Protein AF-A0A0F9BQQ2-F1 (afdb_monomer_lite)

Sequence (55 aa):
MSSSYEKIGVLFKKLNLDLYKWVVRRSKEEDMSMSSFIVRSLKKIRRIENDEKSI

Structure (mmCIF, N/CA/C/O backbone):
data_AF-A0A0F9BQQ2-F1
#
_entry.id   AF-A0A0F9BQQ2-F1
#
loop_
_atom_site.group_PDB
_atom_site.id
_atom_site.type_symbol
_atom_site.label_atom_id
_atom_site.label_alt_id
_atom_site.label_comp_id
_atom_site.label_asym_id
_atom_site.label_entity_id
_atom_site.label_seq_id
_atom_site.pdbx_PDB_ins_code
_atom_site.Cartn_x
_atom_site.Cartn_y
_atom_site.Cartn_z
_atom_site.occupancy
_atom_site.B_iso_or_equiv
_atom_site.auth_seq_id
_atom_site.auth_comp_id
_atom_site.auth_asym_id
_atom_site.auth_atom_id
_atom_site.pdbx_PDB_model_num
ATOM 1 N N . MET A 1 1 ? 10.727 -18.779 -8.675 1.00 45.34 1 MET A N 1
ATOM 2 C CA . MET A 1 1 ? 9.880 -18.942 -7.471 1.00 45.34 1 MET A CA 1
ATOM 3 C C . MET A 1 1 ? 9.354 -17.572 -7.078 1.00 45.34 1 MET A C 1
ATOM 5 O O . MET A 1 1 ? 10.157 -16.747 -6.667 1.00 45.34 1 MET A O 1
ATOM 9 N N . SER A 1 2 ? 8.055 -17.296 -7.245 1.00 49.50 2 SER A N 1
ATOM 10 C CA . SER A 1 2 ? 7.470 -16.041 -6.749 1.00 49.50 2 SER A CA 1
ATOM 11 C C . SER A 1 2 ? 7.479 -16.072 -5.224 1.00 49.50 2 SER A C 1
ATOM 13 O O . SER A 1 2 ? 6.908 -17.002 -4.639 1.00 49.50 2 SER A O 1
ATOM 15 N N . SER A 1 3 ? 8.119 -15.106 -4.569 1.00 62.62 3 SER A N 1
ATOM 16 C CA . SER A 1 3 ? 8.091 -15.034 -3.105 1.00 62.62 3 SER A CA 1
ATOM 17 C C . SER A 1 3 ? 6.636 -14.926 -2.620 1.00 62.62 3 SER A C 1
ATOM 19 O O . SER A 1 3 ? 5.788 -14.345 -3.302 1.00 62.62 3 SER A O 1
ATOM 21 N N . SER A 1 4 ? 6.310 -15.468 -1.442 1.00 61.53 4 SER A N 1
ATOM 22 C CA . SER A 1 4 ? 4.955 -15.396 -0.859 1.00 61.53 4 SER A CA 1
ATOM 23 C C . SER A 1 4 ? 4.385 -13.966 -0.804 1.00 61.53 4 SER A C 1
ATOM 25 O O . SER A 1 4 ? 3.170 -13.784 -0.779 1.00 61.53 4 SER A O 1
ATOM 27 N N . TYR A 1 5 ? 5.252 -12.953 -0.859 1.00 63.22 5 TYR A N 1
ATOM 28 C CA . TYR A 1 5 ? 4.913 -11.536 -0.876 1.00 63.22 5 TYR A CA 1
ATOM 29 C C . TYR A 1 5 ? 4.383 -11.023 -2.223 1.00 63.22 5 TYR A C 1
ATOM 31 O O . TYR A 1 5 ? 3.571 -10.099 -2.220 1.00 63.22 5 TYR A O 1
ATOM 39 N N . GLU A 1 6 ? 4.749 -11.619 -3.363 1.00 67.12 6 GLU A N 1
ATOM 40 C CA . GLU A 1 6 ? 4.175 -11.247 -4.670 1.00 67.12 6 GLU A CA 1
ATOM 41 C C . GLU A 1 6 ? 2.691 -11.633 -4.763 1.00 67.12 6 GLU A C 1
ATOM 43 O O . GLU A 1 6 ? 1.884 -10.923 -5.369 1.00 67.12 6 GLU A O 1
ATOM 48 N N . LYS A 1 7 ? 2.295 -12.710 -4.070 1.00 78.06 7 LYS A N 1
ATOM 49 C CA . LYS A 1 7 ? 0.898 -13.166 -4.000 1.00 78.06 7 LYS A CA 1
ATOM 50 C C . LYS A 1 7 ? -0.021 -12.136 -3.333 1.00 78.06 7 LYS A C 1
ATOM 52 O O . LYS A 1 7 ? -1.182 -12.027 -3.723 1.00 78.06 7 LYS A O 1
ATOM 57 N N . ILE A 1 8 ? 0.496 -11.343 -2.388 1.00 78.75 8 ILE A N 1
ATOM 58 C CA . ILE A 1 8 ? -0.265 -10.278 -1.712 1.00 78.75 8 ILE A CA 1
ATOM 59 C C . ILE A 1 8 ? -0.664 -9.186 -2.710 1.00 78.75 8 ILE A C 1
ATOM 61 O O . ILE A 1 8 ? -1.808 -8.735 -2.705 1.00 78.75 8 ILE A O 1
ATOM 65 N N . GLY A 1 9 ? 0.244 -8.813 -3.615 1.00 75.25 9 GLY A N 1
ATOM 66 C CA . GLY A 1 9 ? -0.033 -7.839 -4.669 1.00 75.25 9 GLY A CA 1
ATOM 67 C C . GLY A 1 9 ? -1.130 -8.291 -5.631 1.00 75.25 9 GLY A C 1
ATOM 68 O O . GLY A 1 9 ? -2.025 -7.518 -5.967 1.00 75.25 9 GLY A O 1
ATOM 69 N N . VAL A 1 10 ? -1.089 -9.563 -6.039 1.00 83.00 10 VAL A N 1
ATOM 70 C CA . VAL A 1 10 ? -2.113 -10.163 -6.910 1.00 83.00 10 VAL A CA 1
ATOM 71 C C . VAL A 1 10 ? -3.477 -10.204 -6.218 1.00 83.00 10 VAL A C 1
ATOM 73 O O . VAL A 1 10 ? -4.485 -9.884 -6.848 1.00 83.00 10 VAL A O 1
ATOM 76 N N . LEU A 1 11 ? -3.521 -10.560 -4.930 1.00 84.31 11 LEU A N 1
ATOM 77 C CA . LEU A 1 11 ? -4.758 -10.570 -4.147 1.00 84.31 11 LEU A CA 1
ATOM 78 C C . LEU A 1 11 ? -5.357 -9.159 -4.033 1.00 84.31 11 LEU A C 1
ATOM 80 O O . LEU A 1 11 ? -6.531 -8.969 -4.338 1.00 84.31 11 LEU A O 1
ATOM 84 N N . PHE A 1 12 ? -4.544 -8.163 -3.671 1.00 80.88 12 PHE A N 1
ATOM 85 C CA . PHE A 1 12 ? -4.979 -6.765 -3.569 1.00 80.88 12 PHE A CA 1
ATOM 86 C C . PHE A 1 12 ? -5.553 -6.246 -4.890 1.00 80.88 12 PHE A C 1
ATOM 88 O O . PHE A 1 12 ? -6.618 -5.632 -4.897 1.00 80.88 12 PHE A O 1
ATOM 95 N N . LYS A 1 13 ? -4.894 -6.558 -6.015 1.00 85.00 13 LYS A N 1
ATOM 96 C CA . LYS A 1 13 ? -5.378 -6.196 -7.353 1.00 85.00 13 LYS A CA 1
ATOM 97 C C . LYS A 1 13 ? -6.754 -6.787 -7.664 1.00 85.00 13 LYS A C 1
ATOM 99 O O . LYS A 1 13 ? -7.560 -6.113 -8.297 1.00 85.00 13 LYS A O 1
ATOM 104 N N . LYS A 1 14 ? -7.017 -8.032 -7.247 1.00 89.62 14 LYS A N 1
ATOM 105 C CA . LYS A 1 14 ? -8.313 -8.700 -7.456 1.00 89.62 14 LYS A CA 1
ATOM 106 C C . LYS A 1 14 ? -9.428 -8.121 -6.587 1.00 89.62 14 LYS A C 1
ATOM 108 O O . LYS A 1 14 ? -10.567 -8.098 -7.031 1.00 89.62 14 LYS A O 1
ATOM 113 N N . LEU A 1 15 ? -9.108 -7.682 -5.371 1.00 88.44 15 LEU A N 1
ATOM 114 C CA . LEU A 1 15 ? -10.092 -7.132 -4.438 1.00 88.44 15 LEU A CA 1
ATOM 115 C C . LEU A 1 15 ? -10.520 -5.717 -4.827 1.00 88.44 15 LEU A C 1
ATOM 117 O O . LEU A 1 15 ? -11.704 -5.398 -4.781 1.00 88.44 15 LEU A O 1
ATOM 121 N N . ASN A 1 16 ? -9.560 -4.863 -5.189 1.00 91.56 16 ASN A N 1
ATOM 122 C CA . ASN A 1 16 ? -9.840 -3.482 -5.554 1.00 91.56 16 ASN A CA 1
ATOM 123 C C . ASN A 1 16 ? -8.711 -2.904 -6.423 1.00 91.56 16 ASN A C 1
ATOM 125 O O . ASN A 1 16 ? -7.591 -2.675 -5.955 1.00 91.56 16 ASN A O 1
ATOM 129 N N . LEU A 1 17 ? -9.011 -2.649 -7.700 1.00 90.94 17 LEU A N 1
ATOM 130 C CA . LEU A 1 17 ? -8.024 -2.184 -8.675 1.00 90.94 17 LEU A CA 1
ATOM 131 C C . LEU A 1 17 ? -7.502 -0.773 -8.372 1.00 90.94 17 LEU A C 1
ATOM 133 O O . LEU A 1 17 ? -6.314 -0.513 -8.571 1.00 90.94 17 LEU A O 1
ATOM 137 N N . ASP A 1 18 ? -8.359 0.129 -7.904 1.00 92.38 18 ASP A N 1
ATOM 138 C CA . ASP A 1 18 ? -7.978 1.522 -7.660 1.00 92.38 18 ASP A CA 1
ATOM 139 C C . ASP A 1 18 ? -7.102 1.642 -6.415 1.00 92.38 18 ASP A C 1
ATOM 141 O O . ASP A 1 18 ? -6.051 2.288 -6.458 1.00 92.38 18 ASP A O 1
ATOM 145 N N . LEU A 1 19 ? -7.449 0.916 -5.349 1.00 90.00 19 LEU A N 1
ATOM 146 C CA . LEU A 1 19 ? -6.593 0.781 -4.174 1.00 90.00 19 LEU A CA 1
ATOM 14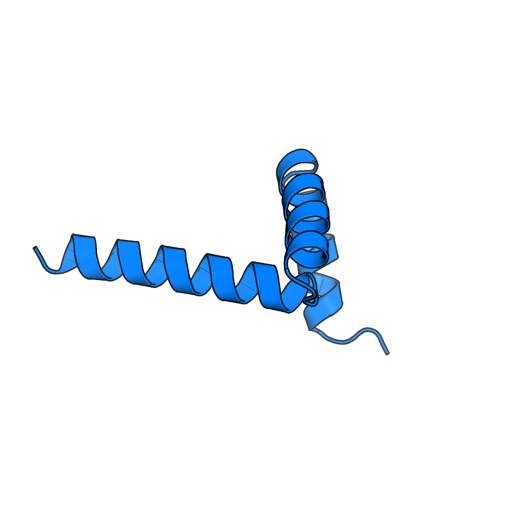7 C C . LEU A 1 19 ? -5.244 0.154 -4.543 1.00 90.00 19 LEU A C 1
ATOM 149 O O . LEU A 1 19 ? -4.200 0.631 -4.102 1.00 90.00 19 LEU A O 1
ATOM 153 N N . TYR A 1 20 ? -5.240 -0.880 -5.387 1.00 91.56 20 TYR A N 1
ATOM 154 C CA . TYR A 1 20 ? -4.004 -1.487 -5.874 1.00 91.56 20 TYR A CA 1
ATOM 155 C C . TYR A 1 20 ? -3.127 -0.487 -6.641 1.00 91.56 20 TYR A C 1
ATOM 157 O O . TYR A 1 20 ? -1.934 -0.374 -6.354 1.00 91.56 20 TYR A O 1
ATOM 165 N N . LYS A 1 21 ? -3.698 0.278 -7.581 1.00 93.00 21 LYS A N 1
ATOM 166 C CA . LYS A 1 21 ? -2.963 1.320 -8.320 1.00 93.00 21 LYS A CA 1
ATOM 167 C C . LYS A 1 21 ? -2.383 2.370 -7.375 1.00 93.00 21 LYS A C 1
ATOM 169 O O . LYS A 1 21 ? -1.229 2.766 -7.538 1.00 93.00 21 LYS A O 1
ATOM 174 N N . TRP A 1 22 ? -3.159 2.790 -6.377 1.00 94.25 22 TRP A N 1
ATOM 175 C CA . TRP A 1 22 ? -2.705 3.732 -5.359 1.00 94.25 22 TRP A CA 1
ATOM 176 C C . TRP A 1 22 ? -1.529 3.171 -4.549 1.00 94.25 22 TRP A C 1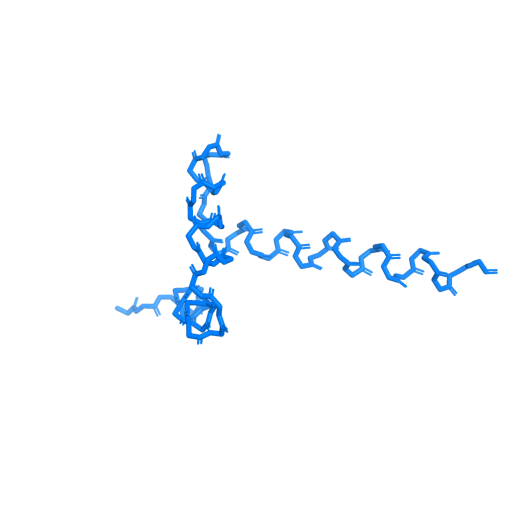
ATOM 178 O O . TRP A 1 22 ? -0.505 3.840 -4.421 1.00 94.25 22 TRP A O 1
ATOM 188 N N . VAL A 1 23 ? -1.624 1.921 -4.085 1.00 92.88 23 VAL A N 1
ATOM 189 C CA . VAL A 1 23 ? -0.552 1.221 -3.361 1.00 92.88 23 VAL A CA 1
ATOM 190 C C . VAL A 1 23 ? 0.732 1.143 -4.195 1.00 92.88 23 VAL A C 1
ATOM 192 O O . VAL A 1 23 ? 1.804 1.451 -3.682 1.00 92.88 23 VAL A O 1
ATOM 195 N N . VAL A 1 24 ? 0.635 0.782 -5.481 1.00 92.56 24 VAL A N 1
ATOM 196 C CA . VAL A 1 24 ? 1.795 0.718 -6.391 1.00 92.56 24 VAL A CA 1
ATOM 197 C C . VAL A 1 24 ? 2.456 2.085 -6.553 1.00 92.56 24 VAL A C 1
ATOM 199 O O . VAL A 1 24 ? 3.682 2.175 -6.592 1.00 92.56 24 VAL A O 1
ATOM 202 N N . ARG A 1 25 ? 1.662 3.157 -6.665 1.00 96.19 25 ARG A N 1
ATOM 203 C CA . ARG A 1 25 ? 2.200 4.517 -6.772 1.00 96.19 25 ARG A CA 1
ATOM 204 C C . ARG A 1 25 ? 2.939 4.906 -5.494 1.00 96.19 25 ARG A C 1
ATOM 206 O O . ARG A 1 25 ? 4.093 5.315 -5.558 1.00 96.19 25 ARG A O 1
ATOM 213 N N . ARG A 1 26 ? 2.302 4.709 -4.337 1.00 95.94 26 ARG A N 1
ATOM 214 C CA . ARG A 1 26 ? 2.858 5.080 -3.031 1.00 95.94 26 ARG A CA 1
ATOM 215 C C . ARG A 1 26 ? 4.099 4.287 -2.655 1.00 95.94 26 ARG A C 1
ATOM 217 O O . ARG A 1 26 ? 5.038 4.864 -2.125 1.00 95.94 26 ARG A O 1
ATOM 224 N N . SER A 1 27 ? 4.145 2.992 -2.966 1.00 94.75 27 SER A N 1
ATOM 225 C CA . SER A 1 27 ? 5.333 2.189 -2.670 1.00 94.75 27 SER A CA 1
ATOM 226 C C . SER A 1 27 ? 6.562 2.686 -3.437 1.00 94.75 27 SER A C 1
ATOM 228 O O . SER A 1 27 ? 7.658 2.655 -2.897 1.00 94.75 27 SER A O 1
ATOM 230 N N . LYS A 1 28 ? 6.379 3.185 -4.669 1.00 94.88 28 LYS A N 1
ATOM 231 C CA . LYS A 1 28 ? 7.454 3.805 -5.458 1.00 94.88 28 LYS A CA 1
ATOM 232 C C . LYS A 1 28 ? 7.855 5.180 -4.925 1.00 94.88 28 LYS A C 1
ATOM 234 O O . LYS A 1 28 ? 9.042 5.456 -4.850 1.00 94.88 28 LYS A O 1
ATOM 239 N N . GLU A 1 29 ? 6.881 6.020 -4.558 1.00 96.94 29 GLU A N 1
ATOM 240 C CA . GLU A 1 29 ? 7.137 7.333 -3.933 1.00 96.94 29 GLU A CA 1
ATOM 241 C C . GLU A 1 29 ? 7.981 7.202 -2.652 1.00 96.94 29 GLU A C 1
ATOM 243 O O . GLU A 1 29 ? 8.766 8.090 -2.339 1.00 96.94 29 GLU A O 1
ATOM 248 N N . GLU A 1 30 ? 7.831 6.091 -1.927 1.00 94.88 30 GLU A N 1
ATOM 249 C CA . GLU A 1 30 ? 8.534 5.811 -0.671 1.00 94.88 30 GLU A CA 1
ATOM 250 C C . GLU A 1 30 ? 9.738 4.861 -0.806 1.00 94.88 30 GLU A C 1
ATOM 252 O O . GLU A 1 30 ? 10.215 4.349 0.205 1.00 94.88 30 GLU A O 1
ATOM 257 N N . ASP A 1 31 ? 10.197 4.595 -2.033 1.00 95.25 31 ASP A N 1
ATOM 258 C CA . ASP A 1 31 ? 11.323 3.700 -2.344 1.00 95.25 31 ASP A CA 1
ATOM 259 C C . ASP A 1 31 ? 11.263 2.343 -1.613 1.00 95.25 31 ASP A C 1
ATOM 261 O O . ASP A 1 31 ? 12.204 1.874 -0.971 1.00 95.25 31 ASP A O 1
ATOM 265 N N . MET A 1 32 ? 10.094 1.699 -1.660 1.00 92.94 32 MET A N 1
ATOM 266 C CA . MET A 1 32 ? 9.873 0.418 -1.000 1.00 92.94 32 MET A CA 1
ATOM 267 C C . MET A 1 32 ? 9.133 -0.593 -1.861 1.00 92.94 32 MET A C 1
ATOM 269 O O . MET A 1 32 ? 8.352 -0.269 -2.759 1.00 92.94 32 MET A O 1
ATOM 273 N N . SER A 1 33 ? 9.328 -1.872 -1.531 1.00 90.88 33 SER A N 1
ATOM 274 C CA . SER A 1 33 ? 8.557 -2.935 -2.166 1.00 90.88 33 SER A CA 1
ATOM 275 C C . SER A 1 33 ? 7.064 -2.764 -1.866 1.00 90.88 33 SER A C 1
ATOM 277 O O . SER A 1 33 ? 6.662 -2.433 -0.745 1.00 90.88 33 SER A O 1
ATOM 279 N N . MET A 1 34 ? 6.225 -3.041 -2.864 1.00 89.56 34 MET A N 1
ATOM 280 C CA . MET A 1 34 ? 4.768 -2.985 -2.735 1.00 89.56 34 MET A CA 1
ATOM 281 C C . MET A 1 34 ? 4.265 -3.821 -1.550 1.00 89.56 34 MET A C 1
ATOM 283 O O . MET A 1 34 ? 3.420 -3.379 -0.775 1.00 89.5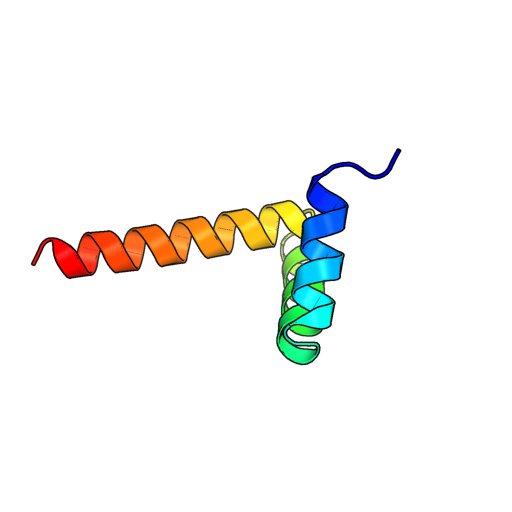6 34 MET A O 1
ATOM 287 N N . SER A 1 35 ? 4.808 -5.023 -1.371 1.00 87.81 35 SER A N 1
ATOM 288 C CA . SER A 1 35 ? 4.400 -5.918 -0.290 1.00 87.81 35 SER A CA 1
ATOM 289 C C . SER A 1 35 ? 4.799 -5.373 1.083 1.00 87.81 35 SER A C 1
ATOM 291 O O . SER A 1 35 ? 4.001 -5.448 2.017 1.00 87.81 35 SER A O 1
ATOM 293 N N . SER A 1 36 ? 5.979 -4.753 1.204 1.00 90.38 36 SER A N 1
ATOM 294 C CA . SER A 1 36 ? 6.394 -4.053 2.428 1.00 90.38 36 SER A CA 1
ATOM 295 C C . SER A 1 36 ? 5.456 -2.890 2.751 1.00 90.38 36 SER A C 1
ATOM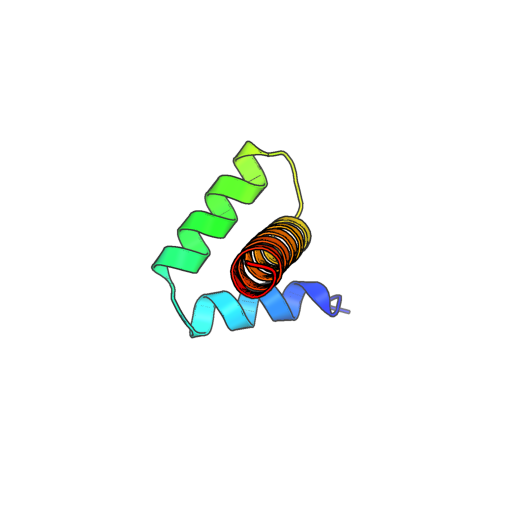 297 O O . SER A 1 36 ? 5.039 -2.740 3.901 1.00 90.38 36 SER A O 1
ATOM 299 N N . PHE A 1 37 ? 5.068 -2.111 1.736 1.00 92.25 37 PHE A N 1
ATOM 300 C CA . PHE A 1 37 ? 4.123 -1.006 1.888 1.00 92.25 37 PHE A CA 1
ATOM 301 C C . PHE A 1 37 ? 2.758 -1.485 2.402 1.00 92.25 37 PHE A C 1
ATOM 303 O O . PHE A 1 37 ? 2.215 -0.915 3.355 1.00 92.25 37 PHE A O 1
ATOM 310 N N . ILE A 1 38 ? 2.223 -2.564 1.817 1.00 90.75 38 ILE A N 1
ATOM 311 C CA . ILE A 1 38 ? 0.947 -3.167 2.230 1.00 90.75 38 ILE A CA 1
ATOM 312 C C . ILE A 1 38 ? 1.029 -3.629 3.686 1.00 90.75 38 ILE A C 1
ATOM 314 O O . ILE A 1 38 ? 0.196 -3.243 4.504 1.00 90.75 38 ILE A O 1
ATOM 318 N N . VAL A 1 39 ? 2.060 -4.400 4.045 1.00 91.06 39 VAL A N 1
ATOM 319 C CA . VAL A 1 39 ? 2.232 -4.908 5.416 1.00 91.06 39 VAL A CA 1
ATOM 320 C C . VAL A 1 39 ? 2.360 -3.763 6.422 1.00 91.06 39 VAL A C 1
ATOM 322 O O . VAL A 1 39 ? 1.756 -3.819 7.494 1.00 91.06 39 VAL A O 1
ATOM 325 N N . ARG A 1 40 ? 3.111 -2.705 6.096 1.00 93.25 40 ARG A N 1
ATOM 326 C CA . ARG A 1 40 ? 3.247 -1.526 6.964 1.00 93.25 40 ARG A CA 1
ATOM 327 C C . ARG A 1 40 ? 1.907 -0.813 7.160 1.00 93.25 40 ARG A C 1
ATOM 329 O O . ARG A 1 40 ? 1.579 -0.449 8.287 1.00 93.25 40 ARG A O 1
ATOM 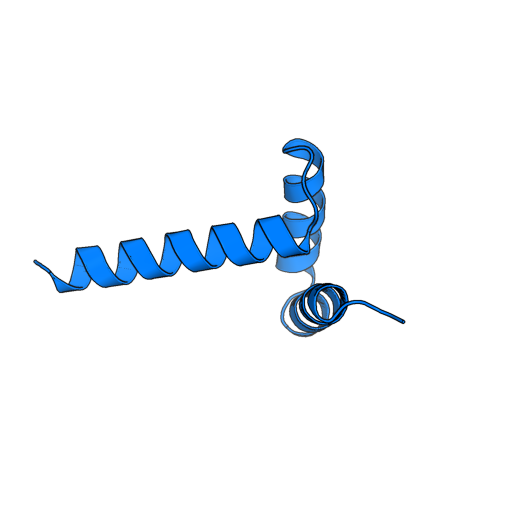336 N N . SER A 1 41 ? 1.127 -0.663 6.092 1.00 91.62 41 SER A N 1
ATOM 337 C CA . SER A 1 41 ? -0.205 -0.051 6.140 1.00 91.62 41 SER A CA 1
ATOM 338 C C . SER A 1 41 ? -1.161 -0.861 7.020 1.00 91.62 41 SER A C 1
ATOM 340 O O . SER A 1 41 ? -1.790 -0.301 7.914 1.00 91.62 41 SER A O 1
ATOM 342 N N . LEU A 1 42 ? -1.186 -2.188 6.859 1.00 91.31 42 LEU A N 1
ATOM 343 C CA . LEU A 1 42 ? -1.996 -3.088 7.689 1.00 91.31 42 LEU A CA 1
ATOM 344 C C . LEU A 1 42 ? -1.585 -3.048 9.168 1.00 91.31 42 LEU A C 1
ATOM 346 O O . LEU A 1 42 ? -2.441 -3.016 10.048 1.00 91.31 42 LEU A O 1
ATOM 350 N N . LYS A 1 43 ? -0.279 -2.991 9.463 1.00 93.38 43 LYS A N 1
ATOM 351 C CA . LYS A 1 43 ? 0.215 -2.816 10.839 1.00 93.38 43 LYS A CA 1
ATOM 352 C C . LYS A 1 43 ? -0.237 -1.488 11.447 1.00 93.38 43 LYS A C 1
ATOM 354 O O . LYS A 1 43 ? -0.548 -1.458 12.633 1.00 93.38 43 LYS A O 1
ATOM 359 N N . LYS A 1 44 ? -0.266 -0.407 10.658 1.00 93.19 44 LYS A N 1
ATOM 360 C CA . LYS A 1 44 ? -0.735 0.908 11.114 1.00 93.19 44 LYS A CA 1
ATOM 361 C C . LYS A 1 44 ? -2.232 0.883 11.429 1.00 93.19 44 LYS A C 1
ATOM 363 O O . LYS A 1 44 ? -2.604 1.343 12.499 1.00 93.19 44 LYS A O 1
ATOM 368 N N . ILE A 1 45 ? -3.050 0.290 10.556 1.00 92.31 45 ILE A N 1
ATOM 369 C CA . ILE A 1 45 ? -4.496 0.118 10.781 1.00 92.31 45 ILE A CA 1
ATOM 370 C C . ILE A 1 45 ? -4.745 -0.676 12.066 1.00 92.31 45 ILE A C 1
ATOM 372 O O . ILE A 1 45 ? -5.439 -0.196 12.950 1.00 92.31 45 ILE A O 1
ATOM 376 N N . ARG A 1 46 ? -4.086 -1.831 12.228 1.00 93.00 46 ARG A N 1
ATOM 377 C CA . ARG A 1 46 ? -4.237 -2.663 13.431 1.00 93.00 46 ARG A CA 1
ATOM 378 C C . ARG A 1 46 ? -3.861 -1.931 14.725 1.00 93.00 46 ARG A C 1
ATOM 380 O O . ARG A 1 46 ? -4.453 -2.199 15.762 1.00 93.00 46 ARG A O 1
ATOM 387 N N . ARG A 1 47 ? -2.848 -1.055 14.695 1.00 93.12 47 ARG A N 1
ATOM 388 C CA . ARG A 1 47 ? -2.488 -0.233 15.864 1.00 93.12 47 ARG A CA 1
ATOM 389 C C . ARG A 1 47 ? -3.608 0.739 16.212 1.00 93.12 47 ARG A C 1
ATOM 391 O O . ARG A 1 47 ? -4.019 0.751 17.358 1.00 93.12 47 ARG A O 1
ATOM 398 N N . ILE A 1 48 ? -4.139 1.452 15.219 1.00 92.88 48 ILE A N 1
ATOM 399 C CA . ILE A 1 48 ? -5.263 2.379 15.407 1.00 92.88 48 ILE A CA 1
ATOM 400 C C . ILE A 1 48 ? -6.470 1.640 16.003 1.00 92.88 48 ILE A C 1
ATOM 402 O O . ILE A 1 48 ? -6.983 2.061 17.029 1.00 92.88 48 ILE A O 1
ATOM 406 N N . GLU A 1 49 ? -6.844 0.484 15.447 1.00 90.75 49 GLU A N 1
ATOM 407 C CA . GLU A 1 49 ? -7.957 -0.326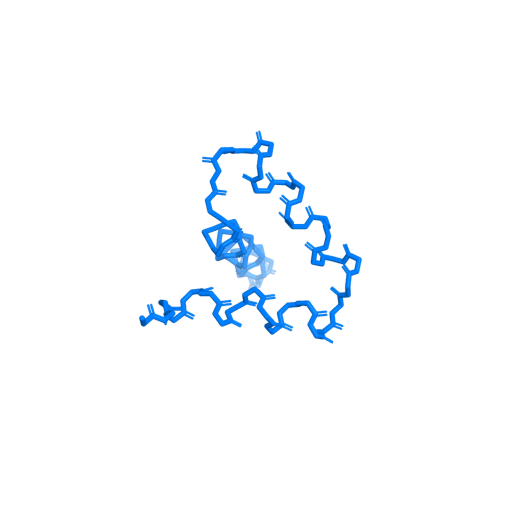 15.971 1.00 90.75 49 GLU A CA 1
ATOM 408 C C . GLU A 1 49 ? -7.739 -0.818 17.413 1.00 90.75 49 GLU A C 1
ATOM 410 O O . GLU A 1 49 ? -8.702 -1.043 18.142 1.00 90.75 49 GLU A O 1
ATOM 415 N N . ASN A 1 50 ? -6.490 -1.051 17.823 1.00 88.50 50 ASN A N 1
ATOM 416 C CA . ASN A 1 50 ? -6.167 -1.479 19.184 1.00 88.50 50 ASN A CA 1
ATOM 417 C C . ASN A 1 50 ? -6.141 -0.300 20.167 1.00 88.50 50 ASN A C 1
ATOM 419 O O . ASN A 1 50 ? -6.588 -0.451 21.304 1.00 88.50 50 ASN A O 1
ATOM 423 N N . ASP A 1 51 ? -5.627 0.849 19.732 1.00 84.12 51 ASP A N 1
ATOM 424 C CA . ASP A 1 51 ? -5.580 2.073 20.531 1.00 84.12 51 ASP A CA 1
ATOM 425 C C . ASP A 1 51 ? -7.008 2.602 20.767 1.00 84.12 51 ASP A C 1
ATOM 427 O O . ASP A 1 51 ? -7.351 2.947 21.893 1.00 84.12 51 ASP A O 1
ATOM 431 N N . GLU A 1 52 ? -7.880 2.549 19.752 1.00 73.69 52 GLU A N 1
ATOM 432 C CA . GLU A 1 52 ? -9.309 2.887 19.867 1.00 73.69 52 GLU A CA 1
ATOM 433 C C . GLU A 1 52 ? -10.088 1.940 20.793 1.00 73.69 52 GLU A C 1
ATOM 435 O O . GLU A 1 52 ? -11.070 2.351 21.400 1.00 73.69 52 GLU A O 1
ATOM 440 N N . LYS A 1 53 ? -9.658 0.679 20.933 1.00 66.00 53 LYS A N 1
ATOM 441 C CA . LYS A 1 53 ? -10.267 -0.296 21.859 1.00 66.00 53 LYS A CA 1
ATOM 442 C C . LYS A 1 53 ? -9.791 -0.166 23.306 1.00 66.00 53 LYS A C 1
ATOM 444 O O . LYS A 1 53 ? -10.318 -0.862 24.169 1.00 66.00 53 LYS A O 1
ATOM 449 N N . SER A 1 54 ? -8.761 0.639 23.552 1.00 56.50 54 SER A N 1
ATOM 450 C CA . SER A 1 54 ? -8.143 0.808 24.874 1.00 56.50 54 SER A CA 1
ATOM 451 C C . SER A 1 54 ? -8.642 2.060 25.613 1.00 56.50 54 SER A C 1
ATOM 453 O O . SER A 1 54 ? -8.114 2.381 26.678 1.00 56.50 54 SER A O 1
ATOM 455 N N . ILE A 1 55 ? -9.634 2.754 25.045 1.00 52.56 55 ILE A N 1
ATOM 456 C CA . ILE A 1 55 ? -10.367 3.900 25.608 1.00 52.56 55 ILE A CA 1
ATOM 457 C C . ILE A 1 55 ? -11.770 3.421 25.984 1.00 52.56 55 ILE A C 1
ATOM 459 O O . ILE A 1 55 ? -12.249 3.825 27.066 1.00 52.56 55 ILE A O 1
#

Organism: NCBI:txid412755

Secondary structure (DSSP, 8-state):
---HHHHHHHHHHHH-HHHHHHHHHHHHHTTS-HHHHHHHHHHHHHHHHHHHTT-

pLDDT: mean 84.77, std 13.06, range [45.34, 96.94]

Radius of gyration: 12.9 Å; chains: 1; bounding box: 22×26×34 Å

Foldseek 3Di:
DPPPLVVVLVVVCVVDVVVSVVLVVVCVVVVHDSSVSVVVVVVVVVVVVVVVVVD